Protein AF-A0A2E4QTJ8-F1 (afdb_monomer_lite)

pLDDT: mean 72.2, std 18.93, range [33.84, 96.81]

Sequence (179 aa):
MASKKKEKDFSGNKEQKNGSKFKLPDTLYGEYIRIGGNLTKNKRIDLLISEFEKLDDSEQMLVVAFAEALRNPELPEAAKIKYKDRVNKEQDPVSFTREHYGDFLGKGLTRAHIRKIDSSLYRGLVNWSQNHEFPSDFELPTLAERSDSRIRALADNSTNAEVALKRIRNLMTAALYRN

Radius of gyration: 24.98 Å; chains: 1; bounding box: 55×66×64 Å

Structure (mmCIF, N/CA/C/O backbone):
data_AF-A0A2E4QTJ8-F1
#
_entry.id   AF-A0A2E4QTJ8-F1
#
loop_
_atom_site.group_PDB
_atom_site.id
_atom_site.type_symbol
_atom_site.label_atom_id
_atom_site.label_alt_id
_atom_site.label_comp_id
_atom_site.label_asym_id
_atom_site.label_entity_id
_atom_site.label_seq_id
_atom_site.pdbx_PDB_ins_code
_atom_site.Cartn_x
_atom_site.Cartn_y
_atom_site.Cartn_z
_atom_site.occupancy
_atom_site.B_iso_or_equiv
_atom_site.auth_seq_id
_atom_site.auth_comp_id
_atom_site.auth_asym_id
_atom_site.auth_atom_id
_atom_site.pdbx_PDB_model_num
ATOM 1 N N . MET A 1 1 ? 33.017 46.359 31.223 1.00 45.41 1 MET A N 1
ATOM 2 C CA . MET A 1 1 ? 32.586 45.052 30.683 1.00 45.41 1 MET A CA 1
ATOM 3 C C . MET A 1 1 ? 31.729 45.308 29.452 1.00 45.41 1 MET A C 1
ATOM 5 O O . MET A 1 1 ? 30.582 45.696 29.599 1.00 45.41 1 MET A O 1
ATOM 9 N N . ALA A 1 2 ? 32.301 45.198 28.252 1.00 41.22 2 ALA A N 1
ATOM 10 C CA . ALA A 1 2 ? 31.586 45.392 26.991 1.00 41.22 2 ALA A CA 1
ATOM 11 C C . ALA A 1 2 ? 31.937 44.223 26.059 1.00 41.22 2 ALA A C 1
ATOM 13 O O . ALA A 1 2 ? 33.086 44.078 25.638 1.00 41.22 2 ALA A O 1
ATOM 14 N N . SER A 1 3 ? 30.961 43.348 25.819 1.00 49.22 3 SER A N 1
ATOM 15 C CA . SER A 1 3 ? 31.109 42.142 25.003 1.00 49.22 3 SER A CA 1
ATOM 16 C C . SER A 1 3 ? 31.160 42.490 23.518 1.00 49.22 3 SER A C 1
ATOM 18 O O . SER A 1 3 ? 30.189 42.983 22.948 1.00 49.22 3 SER A O 1
ATOM 20 N N . LYS A 1 4 ? 32.296 42.189 22.881 1.00 47.53 4 LYS A N 1
ATOM 21 C CA . LYS A 1 4 ? 32.471 42.211 21.425 1.00 47.53 4 LYS A CA 1
ATOM 22 C C . LYS A 1 4 ? 31.648 41.079 20.791 1.00 47.53 4 LYS A C 1
ATOM 24 O O . LYS A 1 4 ? 31.931 39.906 21.031 1.00 47.53 4 LYS A O 1
ATOM 29 N N . LYS A 1 5 ? 30.653 41.425 19.966 1.00 47.53 5 LYS A N 1
ATOM 30 C CA . LYS A 1 5 ? 30.006 40.497 19.023 1.00 47.53 5 LYS A CA 1
ATOM 31 C C . LYS A 1 5 ? 31.013 40.137 17.925 1.00 47.53 5 LYS A C 1
ATOM 33 O O . LYS A 1 5 ? 31.548 41.030 17.279 1.00 47.53 5 LYS A O 1
ATOM 38 N N . LYS A 1 6 ? 31.273 38.842 17.733 1.00 48.00 6 LYS A N 1
ATOM 39 C CA . LYS A 1 6 ? 31.966 38.308 16.553 1.00 48.00 6 LYS A CA 1
ATOM 40 C C . LYS A 1 6 ? 30.933 38.083 15.449 1.00 48.00 6 LYS A C 1
ATOM 42 O O . LYS A 1 6 ? 30.013 37.290 15.644 1.00 48.00 6 LYS A O 1
ATOM 47 N N . GLU A 1 7 ? 31.099 38.767 14.323 1.00 42.88 7 GLU A N 1
ATOM 48 C CA . GLU A 1 7 ? 30.523 38.370 13.037 1.00 42.88 7 GLU A CA 1
ATOM 49 C C . GLU A 1 7 ? 31.111 37.013 12.629 1.00 42.88 7 GLU A C 1
ATOM 51 O O . GLU A 1 7 ? 32.315 36.779 12.748 1.00 42.88 7 GLU A O 1
ATOM 56 N N . LYS A 1 8 ? 30.244 36.092 12.206 1.00 47.62 8 LYS A N 1
ATOM 57 C CA . LYS A 1 8 ? 30.630 34.876 11.492 1.00 47.62 8 LYS A CA 1
ATOM 58 C C . LYS A 1 8 ? 30.072 34.994 10.084 1.00 47.62 8 LYS A C 1
ATOM 60 O O . LYS A 1 8 ? 28.862 34.888 9.894 1.00 47.62 8 LYS A O 1
ATOM 65 N N . ASP A 1 9 ? 30.976 35.175 9.133 1.00 44.12 9 ASP A N 1
ATOM 66 C CA . ASP A 1 9 ? 30.718 35.048 7.708 1.00 44.12 9 ASP A CA 1
ATOM 67 C C . ASP A 1 9 ? 30.318 33.604 7.390 1.00 44.12 9 ASP A C 1
ATOM 69 O O . ASP A 1 9 ? 31.130 32.679 7.445 1.00 44.12 9 ASP A O 1
ATOM 73 N N . PHE A 1 10 ? 29.042 33.398 7.070 1.00 37.59 10 PHE A N 1
ATOM 74 C CA . PHE A 1 10 ? 28.561 32.162 6.461 1.00 37.59 10 PHE A CA 1
ATOM 75 C C . PHE A 1 10 ? 28.613 32.334 4.941 1.00 37.59 10 PHE A C 1
ATOM 77 O O . PHE A 1 10 ? 27.637 32.704 4.290 1.00 37.59 10 PHE A O 1
ATOM 84 N N . SER A 1 11 ? 29.796 32.090 4.378 1.00 42.56 11 SER A N 1
ATOM 85 C CA . SER A 1 11 ? 29.973 31.878 2.942 1.00 42.56 11 SER A CA 1
ATOM 86 C C . SER A 1 11 ? 29.225 30.603 2.545 1.00 42.56 11 SER A C 1
ATOM 88 O O . SER A 1 11 ? 29.602 29.492 2.924 1.00 42.56 11 SER A O 1
ATOM 90 N N . GLY A 1 12 ? 28.106 30.777 1.841 1.00 35.00 12 GLY A N 1
ATOM 91 C CA . GLY A 1 12 ? 27.285 29.694 1.317 1.00 35.00 12 GLY A CA 1
ATOM 92 C C . GLY A 1 12 ? 28.033 28.921 0.237 1.00 35.00 12 GLY A C 1
ATOM 93 O O . GLY A 1 12 ? 28.162 29.384 -0.896 1.00 35.00 12 GLY A O 1
ATOM 94 N N . ASN A 1 13 ? 28.487 27.721 0.588 1.00 36.75 13 ASN A N 1
ATOM 95 C CA . ASN A 1 13 ? 29.038 26.760 -0.353 1.00 36.75 13 ASN A CA 1
ATOM 96 C C . ASN A 1 13 ? 27.885 26.220 -1.220 1.00 36.75 13 ASN A C 1
ATOM 98 O O . ASN A 1 13 ? 27.065 25.421 -0.766 1.00 36.75 13 ASN A O 1
ATOM 102 N N . LYS A 1 14 ? 27.758 26.719 -2.455 1.00 40.31 14 LYS A N 1
ATOM 103 C CA . LYS A 1 14 ? 26.816 26.182 -3.444 1.00 40.31 14 LYS A CA 1
ATOM 104 C C . LYS A 1 14 ? 27.368 24.854 -3.951 1.00 40.31 14 LYS A C 1
ATOM 106 O O . LYS A 1 14 ? 28.113 24.826 -4.926 1.00 40.31 14 LYS A O 1
ATOM 111 N N . GLU A 1 15 ? 26.982 23.759 -3.303 1.00 39.09 15 GLU A N 1
ATOM 112 C CA . GLU A 1 15 ? 27.116 22.430 -3.892 1.00 39.09 15 GLU A CA 1
ATOM 113 C C . GLU A 1 15 ? 26.364 22.403 -5.226 1.00 39.09 15 GLU A C 1
ATOM 115 O O . GLU A 1 15 ? 25.139 22.554 -5.305 1.00 39.09 15 GLU A O 1
ATOM 120 N N . GLN A 1 16 ? 27.134 22.249 -6.300 1.00 41.84 16 GLN A N 1
ATOM 121 C CA . GLN A 1 16 ? 26.627 21.966 -7.628 1.00 41.84 16 GLN A CA 1
ATOM 122 C C . GLN A 1 16 ? 25.929 20.608 -7.584 1.00 41.84 16 GLN A C 1
ATOM 124 O O . GLN A 1 16 ? 26.560 19.553 -7.585 1.00 41.84 16 GLN A O 1
ATOM 129 N N . LYS A 1 17 ? 24.596 20.641 -7.552 1.00 39.56 17 LYS A N 1
ATOM 130 C CA . LYS A 1 17 ? 23.758 19.480 -7.834 1.00 39.56 17 LYS A CA 1
ATOM 131 C C . LYS A 1 17 ? 23.975 19.084 -9.294 1.00 39.56 17 LYS A C 1
ATOM 133 O O . LYS A 1 17 ? 23.239 19.531 -10.173 1.00 39.56 17 LYS A O 1
ATOM 138 N N . ASN A 1 18 ? 24.955 18.222 -9.545 1.00 41.03 18 ASN A N 1
ATOM 139 C CA . ASN A 1 18 ? 25.024 17.412 -10.758 1.00 41.03 18 ASN A CA 1
ATOM 140 C C . ASN A 1 18 ? 23.909 16.358 -10.701 1.00 41.03 18 ASN A C 1
ATOM 142 O O . ASN A 1 18 ? 24.142 15.162 -10.569 1.00 41.03 18 ASN A O 1
ATOM 146 N N . GLY A 1 19 ? 22.661 16.826 -10.761 1.00 33.84 19 GLY A N 1
ATOM 147 C CA . GLY A 1 19 ? 21.539 15.981 -11.117 1.00 33.84 19 GLY A CA 1
ATOM 148 C C . GLY A 1 19 ? 21.711 15.641 -12.585 1.00 33.84 19 GLY A C 1
ATOM 149 O O . GLY A 1 19 ? 21.508 16.507 -13.438 1.00 33.84 19 GLY A O 1
ATOM 150 N N . SER A 1 20 ? 22.116 14.403 -12.868 1.00 38.97 20 SER A N 1
ATOM 151 C CA . SER A 1 20 ? 21.946 13.810 -14.188 1.00 38.97 20 SER A CA 1
ATOM 152 C C . SER A 1 20 ? 20.484 14.018 -14.578 1.00 38.97 20 SER A C 1
ATOM 154 O O . SER A 1 20 ? 19.577 13.390 -14.029 1.00 38.97 20 SER A O 1
ATOM 156 N N . LYS A 1 21 ? 20.233 15.005 -15.443 1.00 38.53 21 LYS A N 1
ATOM 157 C CA . LYS A 1 21 ? 18.926 15.201 -16.054 1.00 38.53 21 LYS A CA 1
ATOM 158 C C . LYS A 1 21 ? 18.771 14.029 -16.999 1.00 38.53 21 LYS A C 1
ATOM 160 O O . LYS A 1 21 ? 19.231 14.107 -18.134 1.00 38.53 21 LYS A O 1
ATOM 165 N N . PHE A 1 22 ? 18.163 12.955 -16.513 1.00 37.50 22 PHE A N 1
ATOM 166 C CA . PHE A 1 22 ? 17.617 11.918 -17.366 1.00 37.50 22 PHE A CA 1
ATOM 167 C C . PHE A 1 22 ? 16.656 12.611 -18.338 1.00 37.50 22 PHE A C 1
ATOM 169 O O . PHE A 1 22 ? 15.533 12.975 -17.986 1.00 37.50 22 PHE A O 1
ATOM 176 N N . LYS A 1 23 ? 17.155 12.930 -19.533 1.00 40.47 23 LYS A N 1
ATOM 177 C CA . LYS A 1 23 ? 16.333 13.408 -20.632 1.00 40.47 23 LYS A CA 1
ATOM 178 C C . LYS A 1 23 ? 15.719 12.155 -21.223 1.00 40.47 23 LYS A C 1
ATOM 180 O O . LYS A 1 23 ? 16.427 11.360 -21.832 1.00 40.47 23 LYS A O 1
ATOM 185 N N . LEU A 1 24 ? 14.421 11.977 -20.999 1.00 41.34 24 LEU A N 1
ATOM 186 C CA . LEU A 1 24 ? 13.648 11.023 -21.782 1.00 41.34 24 LEU A CA 1
ATOM 187 C C . LEU A 1 24 ? 13.922 11.311 -23.269 1.00 41.34 24 LEU A C 1
ATOM 189 O O . LEU A 1 24 ? 13.933 12.489 -23.639 1.00 41.34 24 LEU A O 1
ATOM 193 N N . PRO A 1 25 ? 14.171 10.289 -24.103 1.00 47.44 25 PRO A N 1
ATOM 194 C CA . PRO A 1 25 ? 14.360 10.490 -25.531 1.00 47.44 25 PRO A CA 1
ATOM 195 C C . PRO A 1 25 ? 13.176 11.275 -26.105 1.00 47.44 25 PRO A C 1
ATOM 197 O O . PRO A 1 25 ? 12.019 10.897 -25.896 1.00 47.44 25 PRO A O 1
ATOM 200 N N . ASP A 1 26 ? 13.460 12.355 -26.841 1.00 48.78 26 ASP A N 1
ATOM 201 C CA . ASP A 1 26 ? 12.446 13.210 -27.485 1.00 48.78 26 ASP A CA 1
ATOM 202 C C . ASP A 1 26 ? 11.501 12.409 -28.409 1.00 48.78 26 ASP A C 1
ATOM 204 O O . ASP A 1 26 ? 10.405 12.861 -28.742 1.00 48.78 26 ASP A O 1
ATOM 208 N N . THR A 1 27 ? 11.895 11.193 -28.794 1.00 54.31 27 THR A N 1
ATOM 209 C CA . THR A 1 27 ? 11.162 10.292 -29.685 1.00 54.31 27 THR A CA 1
ATOM 210 C C . THR A 1 27 ? 9.888 9.724 -29.058 1.00 54.31 27 THR A C 1
ATOM 212 O O . THR A 1 27 ? 8.847 9.733 -29.709 1.00 54.31 27 THR A O 1
ATOM 215 N N . LEU A 1 28 ? 9.910 9.309 -27.786 1.00 46.72 28 LEU A N 1
ATOM 216 C CA . LEU A 1 28 ? 8.762 8.647 -27.144 1.00 46.72 28 LEU A CA 1
ATOM 217 C C . LEU A 1 28 ? 7.635 9.625 -26.804 1.00 46.72 28 LEU A C 1
ATOM 219 O O . LEU A 1 28 ? 6.464 9.353 -27.064 1.00 46.72 28 LEU A O 1
ATOM 223 N N . TYR A 1 29 ? 7.981 10.786 -26.246 1.00 51.44 29 TYR A N 1
ATOM 224 C CA . TYR A 1 29 ? 6.992 11.819 -25.929 1.00 51.44 29 TYR A CA 1
ATOM 225 C C . TYR A 1 29 ? 6.544 12.561 -27.198 1.00 51.44 29 TYR A C 1
ATOM 227 O O . TYR A 1 29 ? 5.365 12.885 -27.344 1.00 51.44 29 TYR A O 1
ATOM 235 N N . GLY A 1 30 ? 7.468 12.770 -28.142 1.00 53.09 30 GLY A N 1
ATOM 236 C CA . GLY A 1 30 ? 7.213 13.421 -29.422 1.00 53.09 30 GLY A CA 1
ATOM 237 C C . GLY A 1 30 ? 6.281 12.620 -30.326 1.00 53.09 30 GLY A C 1
ATOM 238 O O . GLY A 1 30 ? 5.312 13.189 -30.823 1.00 53.09 30 GLY A O 1
ATOM 239 N N . GLU A 1 31 ? 6.497 11.311 -30.504 1.00 51.31 31 GLU A N 1
ATOM 240 C CA . GLU A 1 31 ? 5.565 10.478 -31.274 1.00 51.31 31 GLU A CA 1
ATOM 241 C C . GLU A 1 31 ? 4.219 10.346 -30.566 1.00 51.31 31 GLU A C 1
ATOM 243 O O . GLU A 1 31 ? 3.200 10.617 -31.192 1.00 51.31 31 GLU A O 1
ATOM 248 N N . TYR A 1 32 ? 4.181 10.041 -29.265 1.00 51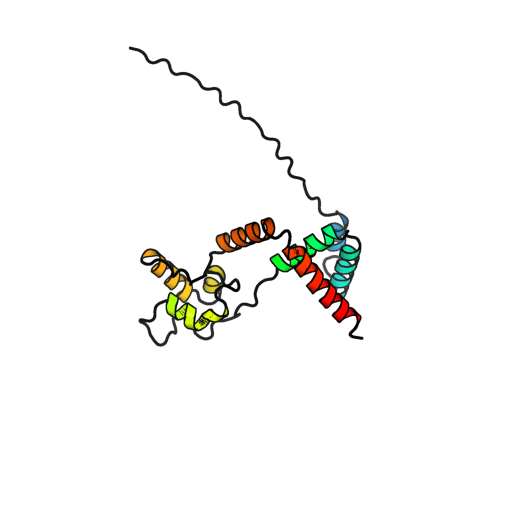.69 32 TYR A N 1
ATOM 249 C CA . TYR A 1 32 ? 2.920 9.852 -28.534 1.00 51.69 32 TYR A CA 1
ATOM 250 C C . TYR A 1 32 ? 2.002 11.090 -28.577 1.00 51.69 32 TYR A C 1
ATOM 252 O O . TYR A 1 32 ? 0.782 10.958 -28.715 1.00 51.69 32 TYR A O 1
ATOM 260 N N . ILE A 1 33 ? 2.580 12.297 -28.526 1.00 52.47 33 ILE A N 1
ATOM 261 C CA . ILE A 1 33 ? 1.851 13.564 -28.703 1.00 52.47 33 ILE A CA 1
ATOM 262 C C . ILE A 1 33 ? 1.453 13.778 -30.174 1.00 52.47 33 ILE A C 1
ATOM 264 O O . ILE A 1 33 ? 0.339 14.223 -30.452 1.00 52.47 33 ILE A O 1
ATOM 268 N N . ARG A 1 34 ? 2.322 13.429 -31.129 1.00 52.44 34 ARG A N 1
ATOM 269 C CA . ARG A 1 34 ? 2.126 13.675 -32.568 1.00 52.44 34 ARG A CA 1
ATOM 270 C C . ARG A 1 34 ? 1.043 12.796 -33.212 1.00 52.44 34 ARG A C 1
ATOM 272 O O . ARG A 1 34 ? 0.426 13.242 -34.174 1.00 52.44 34 ARG A O 1
ATOM 279 N N . ILE A 1 35 ? 0.753 11.605 -32.675 1.00 52.81 35 ILE A N 1
ATOM 280 C CA . ILE A 1 35 ? -0.353 10.725 -33.137 1.00 52.81 35 ILE A CA 1
ATOM 281 C C . ILE A 1 35 ? -1.690 10.980 -32.414 1.00 52.81 35 ILE A C 1
ATOM 283 O O . ILE A 1 35 ? -2.638 10.205 -32.561 1.00 52.81 35 ILE A O 1
ATOM 287 N N . GLY A 1 36 ? -1.798 12.052 -31.621 1.00 46.38 36 GLY A N 1
ATOM 288 C CA . GLY A 1 36 ? -3.066 12.463 -31.007 1.00 46.38 36 GLY A CA 1
ATOM 289 C C . GLY A 1 36 ? -3.662 11.435 -30.036 1.00 46.38 36 GLY A C 1
ATOM 290 O O . GLY A 1 36 ? -4.880 11.335 -29.915 1.00 46.38 36 GLY A O 1
ATOM 291 N N . GLY A 1 37 ? -2.828 10.625 -29.372 1.00 54.44 37 GLY A N 1
ATOM 292 C CA . GLY A 1 37 ? -3.263 9.694 -28.323 1.00 54.44 37 GLY A CA 1
ATOM 293 C C . GLY A 1 37 ? -4.103 8.487 -28.774 1.00 54.44 37 GLY A C 1
ATOM 294 O O . GLY A 1 37 ? -4.489 7.680 -27.925 1.00 54.44 37 GLY A O 1
ATOM 295 N N . ASN A 1 38 ? -4.359 8.295 -30.073 1.00 59.09 38 ASN A N 1
ATOM 296 C CA . ASN A 1 38 ? -5.335 7.309 -30.563 1.00 59.09 38 ASN A CA 1
ATOM 297 C C . ASN A 1 38 ? -4.714 5.986 -31.059 1.00 59.09 38 ASN A C 1
ATOM 299 O O . ASN A 1 38 ? -5.156 5.383 -32.036 1.00 59.09 38 ASN A O 1
ATOM 303 N N . LEU A 1 39 ? -3.661 5.511 -30.388 1.00 68.31 39 LEU A N 1
ATOM 304 C CA . LEU A 1 39 ? -3.144 4.158 -30.608 1.00 68.31 39 LEU A CA 1
ATOM 305 C C . LEU A 1 39 ? -4.034 3.128 -29.905 1.00 68.31 39 LEU A C 1
ATOM 307 O O . LEU A 1 39 ? -4.263 3.224 -28.696 1.00 68.31 39 LEU A O 1
ATOM 311 N N . THR A 1 40 ? -4.457 2.100 -30.642 1.00 77.19 40 THR A N 1
ATOM 312 C CA . THR A 1 40 ? -5.072 0.890 -30.075 1.00 77.19 40 THR A CA 1
ATOM 313 C C . THR A 1 40 ? -4.134 0.239 -29.056 1.00 77.19 40 THR A C 1
ATOM 315 O O . THR A 1 40 ? -2.918 0.274 -29.250 1.00 77.19 40 THR A O 1
ATOM 318 N N . LYS A 1 41 ? -4.679 -0.422 -28.024 1.00 72.31 41 LYS A N 1
ATOM 319 C CA . LYS A 1 41 ? -3.901 -1.093 -26.964 1.00 72.31 41 LYS A CA 1
ATOM 320 C C .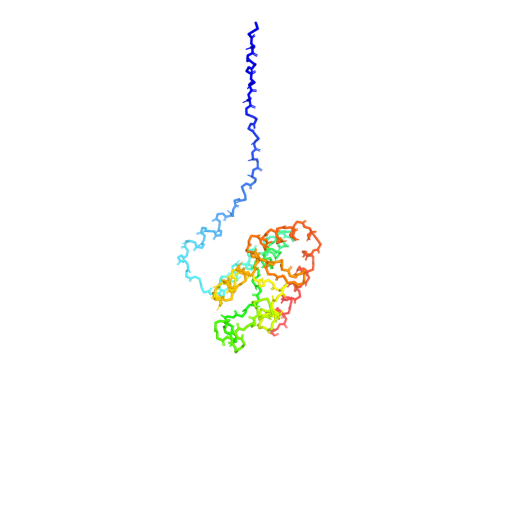 LYS A 1 41 ? -2.763 -1.972 -27.508 1.00 72.31 41 LYS A C 1
ATOM 322 O O . LYS A 1 41 ? -1.652 -1.863 -27.008 1.00 72.31 41 LYS A O 1
ATOM 327 N N . ASN A 1 42 ? -3.019 -2.762 -28.553 1.00 73.75 42 ASN A N 1
ATOM 328 C CA . ASN A 1 42 ? -2.024 -3.671 -29.136 1.00 73.75 42 ASN A CA 1
ATOM 329 C C . ASN A 1 42 ? -0.848 -2.906 -29.760 1.00 73.75 42 ASN A C 1
ATOM 331 O O . ASN A 1 42 ? 0.282 -3.117 -29.355 1.00 73.75 42 ASN A O 1
ATOM 335 N N . LYS A 1 43 ? -1.116 -1.894 -30.597 1.00 74.50 43 LYS A N 1
ATOM 336 C CA . LYS A 1 43 ? -0.059 -1.036 -31.165 1.00 74.50 43 LYS A CA 1
ATOM 337 C C . LYS A 1 43 ? 0.797 -0.324 -30.109 1.00 74.50 43 LYS A C 1
ATOM 339 O O . LYS A 1 43 ? 1.971 -0.075 -30.349 1.00 74.50 43 LYS A O 1
ATOM 344 N N . ARG A 1 44 ? 0.226 0.025 -28.945 1.00 70.69 44 ARG A N 1
ATOM 345 C CA . ARG A 1 44 ? 1.007 0.590 -27.825 1.00 70.69 44 ARG A CA 1
ATOM 346 C C . ARG A 1 44 ? 1.955 -0.446 -27.227 1.00 70.69 44 ARG A C 1
ATOM 348 O O . ARG A 1 44 ? 3.075 -0.098 -26.880 1.00 70.69 44 ARG A O 1
ATOM 355 N N . ILE A 1 45 ? 1.492 -1.688 -27.091 1.00 72.00 45 ILE A N 1
ATOM 356 C CA . ILE A 1 45 ? 2.302 -2.803 -26.594 1.00 72.00 45 ILE A CA 1
ATOM 357 C C . ILE A 1 45 ? 3.433 -3.100 -27.581 1.00 72.00 45 ILE A C 1
ATOM 359 O O . ILE A 1 45 ? 4.578 -3.156 -27.156 1.00 72.00 45 ILE A O 1
ATOM 363 N N . ASP A 1 46 ? 3.135 -3.190 -28.877 1.00 77.06 46 ASP A N 1
ATOM 364 C CA . ASP A 1 46 ? 4.137 -3.464 -29.914 1.00 77.06 46 ASP A CA 1
ATOM 365 C C . ASP A 1 46 ? 5.238 -2.390 -29.935 1.00 77.06 46 ASP A C 1
ATOM 367 O O . ASP A 1 46 ? 6.423 -2.712 -29.984 1.00 77.06 46 ASP A O 1
ATOM 371 N N . LEU A 1 47 ? 4.858 -1.111 -29.811 1.00 77.50 47 LEU A N 1
ATOM 372 C CA . LEU A 1 47 ? 5.815 -0.006 -29.718 1.00 77.50 47 LEU A CA 1
ATOM 373 C C . LEU A 1 47 ? 6.699 -0.132 -28.469 1.00 77.50 47 LEU A C 1
ATOM 375 O O . LEU A 1 47 ? 7.919 -0.030 -28.571 1.00 77.50 47 LEU A O 1
ATOM 379 N N . LEU A 1 48 ? 6.100 -0.396 -27.304 1.00 77.50 48 LEU A N 1
ATOM 380 C CA . LEU A 1 48 ? 6.844 -0.586 -26.056 1.00 77.50 48 LEU A CA 1
ATOM 381 C C . LEU A 1 48 ? 7.812 -1.772 -26.132 1.00 77.50 48 LEU A C 1
ATOM 383 O O . LEU A 1 48 ? 8.928 -1.650 -25.640 1.00 77.50 48 LEU A O 1
ATOM 387 N N . ILE A 1 49 ? 7.410 -2.883 -26.758 1.00 79.38 49 ILE A N 1
ATOM 388 C CA . ILE A 1 49 ? 8.280 -4.047 -26.979 1.00 79.38 49 ILE A CA 1
ATOM 389 C C . ILE A 1 49 ? 9.460 -3.648 -27.866 1.00 79.38 49 ILE A C 1
ATOM 391 O O . ILE A 1 49 ? 10.603 -3.866 -27.481 1.00 79.38 49 ILE A O 1
ATOM 395 N N . SER A 1 50 ? 9.199 -2.985 -28.996 1.00 77.62 50 SER A N 1
ATOM 396 C CA . SER A 1 50 ? 10.261 -2.582 -29.925 1.00 77.62 50 SER A CA 1
ATOM 397 C C . SER A 1 50 ? 11.264 -1.598 -29.315 1.00 77.62 50 SER A C 1
ATOM 399 O O . SER A 1 50 ? 12.435 -1.619 -29.675 1.00 77.62 50 SER A O 1
ATOM 401 N N . GLU A 1 51 ? 10.831 -0.735 -28.391 1.00 81.31 51 GLU A N 1
ATOM 402 C CA . GLU A 1 51 ? 11.733 0.161 -27.660 1.00 81.31 51 GLU A CA 1
ATOM 403 C C . GLU A 1 51 ? 12.498 -0.581 -26.566 1.00 81.31 51 GLU A C 1
ATOM 405 O O . GLU A 1 51 ? 13.692 -0.356 -26.397 1.00 81.31 51 GLU A O 1
ATOM 410 N N . PHE A 1 52 ? 11.841 -1.496 -25.852 1.00 80.88 52 PHE A N 1
ATOM 411 C CA . PHE A 1 52 ? 12.485 -2.317 -24.832 1.00 80.88 52 PHE A CA 1
ATOM 412 C C . PHE A 1 52 ? 13.598 -3.196 -25.422 1.00 80.88 52 PHE A C 1
ATOM 414 O O . PHE A 1 52 ? 14.660 -3.305 -24.823 1.00 80.88 52 PHE A O 1
ATOM 421 N N . GLU A 1 53 ? 13.402 -3.751 -26.620 1.00 83.75 53 GLU A N 1
ATOM 422 C CA . GLU A 1 53 ? 14.407 -4.557 -27.334 1.00 83.75 53 GLU A CA 1
ATOM 423 C C . GLU A 1 53 ? 15.639 -3.759 -27.792 1.00 83.75 53 GLU A C 1
ATOM 425 O O . GLU A 1 53 ? 16.682 -4.351 -28.065 1.00 83.75 53 GLU A O 1
ATOM 430 N N . LYS A 1 54 ? 15.544 -2.424 -27.880 1.00 84.06 54 LYS A N 1
ATOM 431 C CA . LYS A 1 54 ? 16.683 -1.550 -28.218 1.00 84.06 54 LYS A CA 1
ATOM 432 C C . LYS A 1 54 ? 17.576 -1.243 -27.018 1.00 84.06 54 LYS A C 1
ATOM 434 O O . LYS A 1 54 ? 18.691 -0.767 -27.219 1.00 84.06 54 LYS A O 1
ATOM 439 N N . LEU A 1 55 ? 17.073 -1.452 -25.803 1.00 83.62 55 LEU A N 1
ATOM 440 C CA . LEU A 1 55 ? 17.813 -1.226 -24.565 1.00 83.62 55 LEU A CA 1
ATOM 441 C C . LEU A 1 55 ? 18.831 -2.346 -24.347 1.00 83.62 55 LEU A C 1
ATOM 443 O O . LEU A 1 55 ? 18.583 -3.494 -24.724 1.00 83.62 55 LEU A O 1
ATOM 447 N N . ASP A 1 56 ? 19.948 -2.034 -23.695 1.00 87.38 56 ASP A N 1
ATOM 448 C CA . ASP A 1 56 ? 20.879 -3.075 -23.257 1.00 87.38 56 ASP A CA 1
ATOM 449 C C . ASP A 1 56 ? 20.320 -3.894 -22.074 1.00 87.38 56 ASP A C 1
ATOM 451 O O . ASP A 1 56 ? 19.317 -3.533 -21.452 1.00 87.38 56 ASP A O 1
ATOM 455 N N . ASP A 1 57 ? 20.967 -5.018 -21.747 1.00 80.44 57 ASP A N 1
ATOM 456 C CA . ASP A 1 57 ? 20.509 -5.927 -20.686 1.00 80.44 57 ASP A CA 1
ATOM 457 C C . ASP A 1 57 ? 20.351 -5.226 -19.320 1.00 80.44 57 ASP A C 1
ATOM 459 O O . ASP A 1 57 ? 19.439 -5.550 -18.554 1.00 80.44 57 ASP A O 1
ATOM 463 N N . SER A 1 58 ? 21.210 -4.249 -19.010 1.00 69.50 58 SER A N 1
ATOM 464 C CA . SER A 1 58 ? 21.175 -3.502 -17.747 1.00 69.50 58 SER A CA 1
ATOM 465 C C . SER A 1 58 ? 20.012 -2.505 -17.719 1.00 69.50 58 SER A C 1
ATOM 467 O O . SER A 1 58 ? 19.325 -2.351 -16.706 1.00 69.50 58 SER A O 1
ATOM 469 N N . GLU A 1 59 ? 19.751 -1.829 -18.829 1.00 76.38 59 GLU A N 1
ATOM 470 C CA . GLU A 1 59 ? 18.628 -0.907 -18.980 1.00 76.38 59 GLU A CA 1
ATOM 471 C C . GLU A 1 59 ? 17.281 -1.646 -18.984 1.00 76.38 59 GLU A C 1
ATOM 473 O O . GLU A 1 59 ? 16.342 -1.233 -18.294 1.00 76.38 59 GLU A O 1
ATOM 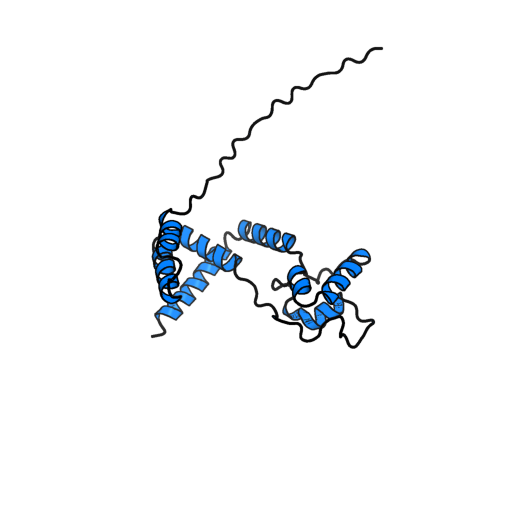478 N N . GLN A 1 60 ? 17.194 -2.787 -19.675 1.00 79.25 60 GLN A N 1
ATOM 479 C CA . GLN A 1 60 ? 16.026 -3.672 -19.641 1.00 79.25 60 GLN A CA 1
ATOM 480 C C . GLN A 1 60 ? 15.721 -4.133 -18.210 1.00 79.25 60 GLN A C 1
ATOM 482 O O . GLN A 1 60 ? 14.572 -4.084 -17.758 1.00 79.25 60 GLN A O 1
ATOM 487 N N . MET A 1 61 ? 16.756 -4.521 -17.463 1.00 71.12 61 MET A N 1
ATOM 488 C CA . MET A 1 61 ? 16.665 -4.916 -16.056 1.00 71.12 61 MET A CA 1
ATOM 489 C C . MET A 1 61 ? 16.110 -3.797 -15.173 1.00 71.12 61 MET A C 1
ATOM 491 O O . MET A 1 61 ? 15.257 -4.053 -14.318 1.00 71.12 61 MET A O 1
ATOM 495 N N . LEU A 1 62 ? 16.531 -2.553 -15.408 1.00 71.06 62 LEU A N 1
ATOM 496 C CA . LEU A 1 62 ? 16.024 -1.392 -14.682 1.00 71.06 62 LEU A CA 1
ATOM 497 C C . LEU A 1 62 ? 14.536 -1.150 -14.973 1.00 71.06 62 LEU A C 1
ATOM 499 O O . LEU A 1 62 ? 13.757 -0.949 -14.041 1.00 71.06 62 LEU A O 1
ATOM 503 N N . VAL A 1 63 ? 14.123 -1.211 -16.243 1.00 74.81 63 VAL A N 1
ATOM 504 C CA . VAL A 1 63 ? 12.715 -1.041 -16.646 1.00 74.81 63 VAL A CA 1
ATOM 505 C C . VAL A 1 63 ? 11.833 -2.121 -16.020 1.00 74.81 63 VAL A C 1
ATOM 507 O O . VAL A 1 63 ? 10.757 -1.820 -15.503 1.00 74.81 63 VAL A O 1
ATOM 510 N N . VAL A 1 64 ? 12.309 -3.364 -15.998 1.00 74.19 64 VAL A N 1
ATOM 511 C CA . VAL A 1 64 ? 11.639 -4.500 -15.354 1.00 74.19 64 VAL A CA 1
ATOM 512 C C . VAL A 1 64 ? 11.499 -4.296 -13.848 1.00 74.19 64 VAL A C 1
ATOM 514 O O . VAL A 1 64 ? 10.397 -4.416 -13.310 1.00 74.19 64 VAL A O 1
ATOM 517 N N . ALA A 1 65 ? 12.596 -3.965 -13.165 1.00 65.62 65 ALA A N 1
ATOM 518 C CA . ALA A 1 65 ? 12.584 -3.722 -11.727 1.00 65.62 65 ALA A CA 1
ATOM 519 C C . ALA A 1 65 ? 11.636 -2.568 -11.378 1.00 65.62 65 ALA A C 1
ATOM 521 O O . ALA A 1 65 ? 10.888 -2.643 -10.402 1.00 65.62 65 ALA A O 1
ATOM 522 N N . PHE A 1 66 ? 11.607 -1.531 -12.216 1.00 69.50 66 PHE A N 1
ATOM 523 C CA . PHE A 1 66 ? 10.697 -0.407 -12.068 1.00 69.50 66 PHE A CA 1
ATOM 524 C C . PHE A 1 66 ? 9.236 -0.812 -12.297 1.00 69.50 66 PHE A C 1
ATOM 526 O O . PHE A 1 66 ? 8.375 -0.457 -11.494 1.00 69.50 66 PHE A O 1
ATOM 533 N N . ALA A 1 67 ? 8.940 -1.601 -13.332 1.00 76.06 67 ALA A N 1
ATOM 534 C CA . ALA A 1 67 ? 7.593 -2.103 -13.604 1.00 76.06 67 ALA A CA 1
ATOM 535 C C . ALA A 1 67 ? 7.064 -2.984 -12.459 1.00 76.06 67 ALA A C 1
ATOM 537 O O . ALA A 1 67 ? 5.927 -2.805 -12.020 1.00 76.06 67 ALA A O 1
ATOM 538 N N . GLU A 1 68 ? 7.896 -3.878 -11.920 1.00 68.69 68 GLU A N 1
ATOM 539 C CA . GLU A 1 68 ? 7.559 -4.691 -10.745 1.00 68.69 68 GLU A CA 1
ATOM 540 C C . GLU A 1 68 ? 7.379 -3.828 -9.487 1.00 68.69 68 GLU A C 1
ATOM 542 O O . GLU A 1 68 ? 6.404 -3.991 -8.752 1.00 68.69 68 GLU A O 1
ATOM 547 N N . ALA A 1 69 ? 8.242 -2.834 -9.262 1.00 63.38 69 ALA A N 1
ATOM 548 C CA . ALA A 1 69 ? 8.097 -1.902 -8.143 1.00 63.38 69 ALA A CA 1
ATOM 549 C C . ALA A 1 69 ? 6.813 -1.058 -8.238 1.00 63.38 69 ALA A C 1
ATOM 551 O O . ALA A 1 69 ? 6.184 -0.742 -7.218 1.00 63.38 69 ALA A O 1
ATOM 552 N N . LEU A 1 70 ? 6.403 -0.709 -9.459 1.00 68.25 70 LEU A N 1
ATOM 553 C CA . LEU A 1 70 ? 5.167 0.014 -9.744 1.00 68.25 70 LEU A CA 1
ATOM 554 C C . LEU A 1 70 ? 3.923 -0.869 -9.697 1.00 68.25 70 LEU A C 1
ATOM 556 O O . LEU A 1 70 ? 2.820 -0.333 -9.552 1.00 68.25 70 LEU A O 1
ATOM 560 N N . ARG A 1 71 ? 4.068 -2.196 -9.776 1.00 72.12 71 ARG A N 1
ATOM 561 C CA . ARG A 1 71 ? 2.934 -3.110 -9.699 1.00 72.12 71 ARG A CA 1
ATOM 562 C C . ARG A 1 71 ? 2.190 -2.867 -8.387 1.00 72.12 71 ARG A C 1
ATOM 564 O O . ARG A 1 71 ? 2.753 -2.864 -7.284 1.00 72.12 71 ARG A O 1
ATOM 571 N N . ASN A 1 72 ? 0.902 -2.569 -8.516 1.00 67.56 72 ASN A N 1
ATOM 572 C CA . ASN A 1 72 ? 0.036 -2.438 -7.360 1.00 67.56 72 ASN A CA 1
ATOM 573 C C . ASN A 1 72 ? -0.366 -3.844 -6.904 1.00 67.56 72 ASN A C 1
ATOM 575 O O . ASN A 1 72 ? -0.686 -4.676 -7.754 1.00 67.56 72 ASN A O 1
ATOM 579 N N . PRO A 1 73 ? -0.331 -4.129 -5.594 1.00 70.62 73 PRO A N 1
ATOM 580 C CA . PRO A 1 73 ? -0.855 -5.379 -5.075 1.00 70.62 73 PRO A CA 1
ATOM 581 C C . PRO A 1 73 ? -2.339 -5.490 -5.423 1.00 70.62 73 PRO A C 1
ATOM 583 O O . PRO A 1 73 ? -3.047 -4.479 -5.470 1.00 70.62 73 PRO A O 1
ATOM 586 N N . GLU A 1 74 ? -2.797 -6.714 -5.666 1.00 75.12 74 GLU A N 1
ATOM 587 C CA . GLU A 1 74 ? -4.222 -7.000 -5.788 1.00 75.12 74 GLU A CA 1
ATOM 588 C C . GLU A 1 74 ? -4.863 -6.770 -4.420 1.00 75.12 74 GLU A C 1
ATOM 590 O O . GLU A 1 74 ? -4.615 -7.489 -3.452 1.00 75.12 74 GLU A O 1
ATOM 595 N N . LEU A 1 75 ? -5.617 -5.681 -4.324 1.00 79.50 75 LEU A N 1
ATOM 596 C CA . LEU A 1 75 ? -6.274 -5.233 -3.106 1.00 79.50 75 LEU A CA 1
ATOM 597 C C . LEU A 1 75 ? -7.783 -5.349 -3.281 1.00 79.50 75 LEU A C 1
ATOM 599 O O . LEU A 1 75 ? -8.272 -5.248 -4.408 1.00 79.50 75 LEU A O 1
ATOM 603 N N . PRO A 1 76 ? -8.537 -5.526 -2.185 1.00 79.56 76 PRO A N 1
ATOM 604 C CA . PRO A 1 76 ? -9.977 -5.653 -2.282 1.00 79.56 76 PRO A CA 1
ATOM 605 C C . PRO A 1 76 ? -10.574 -4.345 -2.811 1.00 79.56 76 PRO A C 1
ATOM 607 O O . PRO A 1 76 ? -10.313 -3.270 -2.267 1.00 79.56 76 PRO A O 1
ATOM 610 N N . GLU A 1 77 ? -11.398 -4.438 -3.856 1.00 78.81 77 GLU A N 1
ATOM 611 C CA . GLU A 1 77 ? -12.141 -3.286 -4.385 1.00 78.81 77 GLU A CA 1
ATOM 612 C C . GLU A 1 77 ? -13.157 -2.757 -3.360 1.00 78.81 77 GLU A C 1
ATOM 614 O O . GLU A 1 77 ? -13.417 -1.554 -3.289 1.00 78.81 77 GLU A O 1
ATOM 619 N N . ALA A 1 78 ? -13.694 -3.651 -2.525 1.00 75.00 78 ALA A N 1
ATOM 620 C CA . ALA A 1 78 ? -14.633 -3.333 -1.460 1.00 75.00 78 ALA A CA 1
ATOM 621 C C . ALA A 1 78 ? -14.454 -4.256 -0.246 1.00 75.00 78 ALA A C 1
ATOM 623 O O . ALA A 1 78 ? -14.039 -5.409 -0.363 1.00 75.00 78 ALA A O 1
ATOM 624 N N . ALA A 1 79 ? -14.804 -3.744 0.935 1.00 75.94 79 ALA A N 1
ATOM 625 C CA . ALA A 1 79 ? -14.889 -4.545 2.149 1.00 75.94 79 ALA A CA 1
ATOM 626 C C . ALA A 1 79 ? -16.081 -5.507 2.063 1.00 75.94 79 ALA A C 1
ATOM 628 O O . ALA A 1 79 ? -17.167 -5.082 1.667 1.00 75.94 79 ALA A O 1
ATOM 629 N N . LYS A 1 80 ? -15.915 -6.758 2.513 1.00 82.62 80 LYS A N 1
ATOM 630 C CA . LYS A 1 80 ? -17.050 -7.683 2.701 1.00 82.62 80 LYS A CA 1
ATOM 631 C C . LYS A 1 80 ? -18.068 -7.108 3.693 1.00 82.62 80 LYS A C 1
ATOM 633 O O . LYS A 1 80 ? -19.269 -7.202 3.475 1.00 82.62 80 LYS A O 1
ATOM 638 N N . ILE A 1 81 ? -17.569 -6.494 4.766 1.00 90.81 81 ILE A N 1
ATOM 639 C CA . ILE A 1 81 ? -18.339 -5.816 5.812 1.00 90.81 81 ILE A CA 1
ATOM 640 C C . ILE A 1 81 ? -17.598 -4.521 6.149 1.00 90.81 81 ILE A C 1
ATOM 642 O O . ILE A 1 81 ? -16.375 -4.531 6.279 1.00 90.81 81 ILE A O 1
ATOM 646 N N . LYS A 1 82 ? -18.321 -3.403 6.279 1.00 93.50 82 LYS A N 1
ATOM 647 C CA . LYS A 1 82 ? -17.735 -2.132 6.730 1.00 93.50 82 LYS A CA 1
ATOM 648 C C . LYS A 1 82 ? -17.739 -2.051 8.252 1.00 93.50 82 LYS A C 1
ATOM 650 O O . LYS A 1 82 ? -18.681 -2.488 8.903 1.00 93.50 82 LYS A O 1
ATOM 655 N N . TYR A 1 83 ? -16.750 -1.382 8.822 1.00 95.81 83 TYR A N 1
ATOM 656 C CA . TYR A 1 83 ? -16.557 -1.229 10.259 1.00 95.81 83 TYR A CA 1
ATOM 657 C C . TYR A 1 83 ? -17.730 -0.551 10.956 1.00 95.81 83 TYR A C 1
ATOM 659 O O . TYR A 1 83 ? -18.069 -0.901 12.083 1.00 95.81 83 TYR A O 1
ATOM 667 N N . LYS A 1 84 ? -18.402 0.400 10.299 1.00 95.44 84 LYS A N 1
ATOM 668 C CA . LYS A 1 84 ? -19.636 0.996 10.840 1.00 95.44 84 LYS A CA 1
ATOM 669 C C . LYS A 1 84 ? -20.770 -0.033 10.999 1.00 95.44 84 LYS A C 1
ATOM 671 O O . LYS A 1 84 ? -21.556 0.053 11.945 1.00 95.44 84 LYS A O 1
ATOM 676 N N . ASP A 1 85 ? -20.789 -1.034 10.125 1.00 95.06 85 ASP A N 1
ATOM 677 C CA . ASP A 1 85 ? -21.821 -2.062 10.011 1.00 95.06 85 ASP A CA 1
ATOM 678 C C . ASP A 1 85 ? -21.425 -3.347 10.763 1.00 95.06 85 ASP A C 1
ATOM 680 O O . ASP A 1 85 ? -22.126 -4.351 10.681 1.00 95.06 85 ASP A O 1
ATOM 684 N N . ARG A 1 86 ? -20.330 -3.313 11.540 1.00 94.94 86 ARG A N 1
ATOM 685 C CA . ARG A 1 86 ? -19.893 -4.438 12.375 1.00 94.94 86 ARG A CA 1
ATOM 686 C C . ARG A 1 86 ? -21.002 -4.890 13.324 1.00 94.94 86 ARG A C 1
ATOM 688 O O . ARG A 1 86 ? -21.705 -4.050 13.904 1.00 94.94 86 ARG A O 1
ATOM 695 N N . VAL A 1 87 ? -21.116 -6.208 13.481 1.00 93.06 87 VAL A N 1
ATOM 696 C CA . VAL A 1 87 ? -22.105 -6.851 14.356 1.00 93.06 87 VAL A CA 1
ATOM 697 C C . VAL A 1 87 ? -21.782 -6.538 15.815 1.00 93.06 87 VAL A C 1
ATOM 699 O O . VAL A 1 87 ? -22.630 -6.026 16.540 1.00 93.06 87 VAL A O 1
ATOM 702 N N . ASN A 1 88 ? -20.529 -6.756 16.223 1.00 94.25 88 ASN A N 1
ATOM 703 C CA . ASN A 1 88 ? -20.065 -6.417 17.562 1.00 94.25 88 ASN A CA 1
ATOM 704 C C . ASN A 1 88 ? -19.584 -4.957 17.619 1.00 94.25 88 ASN A C 1
ATOM 706 O O . ASN A 1 88 ? -18.536 -4.615 17.071 1.00 94.25 88 ASN A O 1
ATOM 710 N N . LYS A 1 89 ? -20.328 -4.079 18.304 1.00 93.06 89 LYS A N 1
ATOM 711 C CA . LYS A 1 89 ? -19.973 -2.653 18.420 1.00 93.06 89 LYS A CA 1
ATOM 712 C C . LYS A 1 89 ? -18.761 -2.384 19.312 1.00 93.06 89 LYS A C 1
ATOM 714 O O . LYS A 1 89 ? -18.112 -1.358 19.101 1.00 93.06 89 LYS A O 1
ATOM 719 N N . GLU A 1 90 ? -18.435 -3.299 20.217 1.00 94.44 90 GLU A N 1
ATOM 720 C CA . GLU A 1 90 ? -17.256 -3.232 21.087 1.00 94.44 90 GLU A CA 1
ATOM 721 C C . GLU A 1 90 ? -15.993 -3.760 20.403 1.00 94.44 90 GLU A C 1
ATOM 723 O O . GLU A 1 90 ? -14.892 -3.526 20.894 1.00 94.44 90 GLU A O 1
ATOM 728 N N . GLN A 1 91 ? -16.135 -4.435 19.255 1.00 95.56 91 GLN A N 1
ATOM 729 C CA . GLN A 1 91 ? -14.988 -4.906 18.491 1.00 95.56 91 GLN A CA 1
ATOM 730 C C . GLN A 1 91 ? -14.101 -3.732 18.094 1.00 95.56 91 GLN A C 1
ATOM 732 O O . GLN A 1 91 ? -14.561 -2.729 17.533 1.00 95.56 91 GLN A O 1
ATOM 737 N N . ASP A 1 92 ? -12.817 -3.903 18.363 1.00 95.50 92 ASP A N 1
ATOM 738 C CA . ASP A 1 92 ? -11.817 -2.901 18.104 1.00 95.50 92 ASP A CA 1
ATOM 739 C C . ASP A 1 92 ? -11.359 -2.859 16.637 1.00 95.50 92 ASP A C 1
ATOM 741 O O . ASP A 1 92 ? -11.467 -3.855 15.912 1.00 95.50 92 ASP A O 1
ATOM 745 N N . PRO A 1 93 ? -10.824 -1.718 16.162 1.00 95.94 93 PRO A N 1
ATOM 746 C CA . PRO A 1 93 ? -10.449 -1.569 14.767 1.00 95.94 93 PRO A CA 1
ATOM 747 C C . PRO A 1 93 ? -9.257 -2.444 14.362 1.00 95.94 93 PRO A C 1
ATOM 749 O O . PRO A 1 93 ? -9.165 -2.794 13.186 1.00 95.94 93 PRO A O 1
ATOM 752 N N . VAL A 1 94 ? -8.353 -2.817 15.276 1.00 95.06 94 VAL A N 1
ATOM 753 C CA . VAL A 1 94 ? -7.205 -3.680 14.946 1.00 95.06 94 VAL A CA 1
ATOM 754 C C . VAL A 1 94 ? -7.687 -5.111 14.715 1.00 95.06 94 VAL A C 1
ATOM 756 O O . VAL A 1 94 ? -7.411 -5.685 13.660 1.00 95.06 94 VAL A O 1
ATOM 759 N N . SER A 1 95 ? -8.475 -5.656 15.639 1.00 95.31 95 SER A N 1
ATOM 760 C CA . SER A 1 95 ? -9.086 -6.982 15.533 1.00 95.31 95 SER A CA 1
ATOM 761 C C . SER A 1 95 ? -10.024 -7.075 14.336 1.00 95.31 95 SER A C 1
ATOM 763 O O . SER A 1 95 ? -9.921 -8.025 13.564 1.00 95.31 95 SER A O 1
ATOM 765 N N . PHE A 1 96 ? -10.856 -6.054 14.097 1.00 95.94 96 PHE A N 1
ATOM 766 C CA . PHE A 1 96 ? -11.692 -5.993 12.893 1.00 95.94 96 PHE A CA 1
ATOM 767 C C . PHE A 1 96 ? -10.849 -5.998 11.611 1.00 95.94 96 PHE A C 1
ATOM 769 O O . PHE A 1 96 ? -11.183 -6.671 10.635 1.00 95.94 96 PHE A O 1
ATOM 776 N N . THR A 1 97 ? -9.732 -5.259 11.599 1.00 94.81 97 THR A N 1
ATOM 777 C CA . THR A 1 97 ? -8.832 -5.237 10.438 1.00 94.81 97 THR A CA 1
ATOM 778 C C . THR A 1 97 ? -8.213 -6.613 10.203 1.00 94.81 97 THR A C 1
ATOM 780 O O . THR A 1 97 ? -8.173 -7.060 9.062 1.00 94.81 97 THR A O 1
ATOM 783 N N . ARG A 1 98 ? -7.774 -7.317 11.252 1.00 93.62 98 ARG A N 1
ATOM 784 C CA . ARG A 1 98 ? -7.244 -8.683 11.119 1.00 93.62 98 ARG A CA 1
ATOM 785 C C . ARG A 1 98 ? -8.288 -9.649 10.562 1.00 93.62 98 ARG A C 1
ATOM 787 O O . ARG A 1 98 ? -7.976 -10.410 9.655 1.00 93.62 98 ARG A O 1
ATOM 794 N N . GLU A 1 99 ? -9.521 -9.579 11.050 1.00 92.94 99 GLU A N 1
ATOM 795 C CA . GLU A 1 99 ? -10.596 -10.482 10.630 1.00 92.94 99 GLU A CA 1
ATOM 796 C C . GLU A 1 99 ? -10.990 -10.287 9.158 1.00 92.94 99 GLU A C 1
ATOM 798 O O . GLU A 1 99 ? -11.143 -11.254 8.414 1.00 92.94 99 GLU A O 1
ATOM 803 N N . HIS A 1 100 ? -11.138 -9.038 8.711 1.00 92.31 100 HIS A N 1
ATOM 804 C CA . HIS A 1 100 ? -11.692 -8.750 7.383 1.00 92.31 100 HIS A CA 1
ATOM 805 C C . HIS A 1 100 ? -10.656 -8.374 6.322 1.00 92.31 100 HIS A C 1
ATOM 807 O O . HIS A 1 100 ? -10.956 -8.437 5.128 1.00 92.31 100 HIS A O 1
ATOM 813 N N . TYR A 1 101 ? -9.451 -7.988 6.738 1.00 91.75 101 TYR A N 1
ATOM 814 C CA . TYR A 1 101 ? -8.363 -7.568 5.855 1.00 91.75 101 TYR A CA 1
ATOM 815 C C . TYR A 1 101 ? -7.053 -8.324 6.104 1.00 91.75 101 TYR A C 1
ATOM 817 O O . TYR A 1 101 ? -6.054 -8.000 5.461 1.00 91.75 101 TYR A O 1
ATOM 825 N N . GLY A 1 102 ? -7.042 -9.326 6.992 1.00 90.31 102 GLY A N 1
ATOM 826 C CA . GLY A 1 102 ? -5.844 -10.088 7.358 1.00 90.31 102 GLY A CA 1
ATOM 827 C C . GLY A 1 102 ? -5.102 -10.666 6.158 1.00 90.31 102 GLY A C 1
ATOM 828 O O . GLY A 1 102 ? -3.883 -10.549 6.080 1.00 90.31 102 GLY A O 1
ATOM 829 N N . ASP A 1 103 ? -5.837 -11.153 5.156 1.00 89.06 103 ASP A N 1
ATOM 830 C CA . ASP A 1 103 ? -5.264 -11.695 3.918 1.00 89.06 103 ASP A CA 1
ATOM 831 C C . ASP A 1 103 ? -4.412 -10.690 3.131 1.00 89.06 103 ASP A C 1
ATOM 833 O O . ASP A 1 103 ? -3.597 -11.104 2.303 1.00 89.06 103 ASP A O 1
ATOM 837 N N . PHE A 1 104 ? -4.586 -9.388 3.375 1.00 90.12 104 PHE A N 1
ATOM 838 C CA . PHE A 1 104 ? -3.907 -8.297 2.677 1.00 90.12 104 PHE A CA 1
ATOM 839 C C . PHE A 1 104 ? -2.885 -7.553 3.551 1.00 90.12 104 PHE A C 1
ATOM 841 O O . PHE A 1 104 ? -2.115 -6.743 3.021 1.00 90.12 104 PHE A O 1
ATOM 848 N N . LEU A 1 105 ? -2.855 -7.806 4.865 1.00 89.38 105 LEU A N 1
ATOM 849 C CA . LEU A 1 105 ? -1.825 -7.261 5.756 1.00 89.38 105 LEU A CA 1
ATOM 850 C C . LEU A 1 105 ? -0.442 -7.776 5.324 1.00 89.38 105 LEU A C 1
ATOM 852 O O . LEU A 1 105 ? -0.304 -8.913 4.876 1.00 89.38 105 LEU A O 1
ATOM 856 N N . GLY A 1 106 ? 0.564 -6.897 5.334 1.00 84.62 106 GLY A N 1
ATOM 857 C CA . GLY A 1 106 ? 1.908 -7.181 4.800 1.00 84.62 106 GLY A CA 1
ATOM 858 C C . GLY A 1 106 ? 1.997 -7.320 3.268 1.00 84.62 106 GLY A C 1
ATOM 859 O O . GLY A 1 106 ? 3.077 -7.228 2.692 1.00 84.62 106 GLY A O 1
ATOM 860 N N . LYS A 1 107 ? 0.872 -7.443 2.548 1.00 84.88 107 LYS A N 1
ATOM 861 C CA . LYS A 1 107 ? 0.831 -7.570 1.073 1.00 84.88 107 LYS A CA 1
ATOM 862 C C . LYS A 1 107 ? 0.606 -6.233 0.363 1.00 84.88 107 LYS A C 1
ATOM 864 O O . LYS A 1 107 ? 0.080 -6.171 -0.743 1.00 84.88 107 LYS A O 1
ATOM 869 N N . GLY A 1 108 ? 0.999 -5.134 1.006 1.00 84.81 108 GLY A N 1
ATOM 870 C CA . GLY A 1 108 ? 0.906 -3.780 0.456 1.00 84.81 108 GLY A CA 1
ATOM 871 C C . GLY A 1 108 ? -0.450 -3.087 0.639 1.00 84.81 108 GLY A C 1
ATOM 872 O O . GLY A 1 108 ? -0.677 -2.019 0.053 1.00 84.81 108 GLY A O 1
ATOM 873 N N . LEU A 1 109 ? -1.335 -3.630 1.483 1.00 89.50 109 LEU A N 1
ATOM 874 C CA . LEU A 1 109 ? -2.434 -2.858 2.059 1.00 89.50 109 LEU A CA 1
ATOM 875 C C . LEU A 1 109 ? -1.860 -1.683 2.870 1.00 89.50 109 LEU A C 1
ATOM 877 O O . LEU A 1 109 ? -0.854 -1.812 3.556 1.00 89.50 109 LEU A O 1
ATOM 881 N N . THR A 1 110 ? -2.482 -0.508 2.765 1.00 91.81 110 THR A N 1
ATOM 882 C CA . THR A 1 110 ? -2.022 0.708 3.455 1.00 91.81 110 THR A CA 1
ATOM 883 C C . THR A 1 110 ? -3.190 1.392 4.138 1.00 91.81 110 THR A C 1
ATOM 885 O O . THR A 1 110 ? -4.348 1.196 3.752 1.00 91.81 110 THR A O 1
ATOM 888 N N . ARG A 1 111 ? -2.902 2.302 5.075 1.00 92.38 111 ARG A N 1
ATOM 889 C CA . ARG A 1 111 ? -3.936 3.160 5.680 1.00 92.38 111 ARG A CA 1
ATOM 890 C C . ARG A 1 111 ? -4.698 3.986 4.640 1.00 92.38 111 ARG A C 1
ATOM 892 O O . ARG A 1 111 ? -5.885 4.247 4.815 1.00 92.38 111 ARG A O 1
ATOM 899 N N . ALA A 1 112 ? -4.043 4.377 3.543 1.00 90.62 112 ALA A N 1
ATOM 900 C CA . ALA A 1 112 ? -4.685 5.108 2.451 1.00 90.62 112 ALA A CA 1
ATOM 901 C C . ALA A 1 112 ? -5.696 4.237 1.687 1.00 90.62 112 ALA A C 1
ATOM 903 O O . ALA A 1 112 ? -6.752 4.733 1.296 1.00 90.62 112 ALA A O 1
ATOM 904 N N . HIS A 1 113 ? -5.405 2.944 1.512 1.00 91.12 113 HIS A N 1
ATOM 905 C CA . HIS A 1 113 ? -6.358 1.991 0.939 1.00 91.12 113 HIS A CA 1
ATOM 906 C C . HIS A 1 113 ? -7.558 1.797 1.864 1.00 91.12 113 HIS A C 1
ATOM 908 O O . HIS A 1 113 ? -8.690 1.963 1.417 1.00 91.12 113 HIS A O 1
ATOM 914 N N . ILE A 1 114 ? -7.319 1.569 3.161 1.00 93.81 114 ILE A N 1
ATOM 915 C CA . ILE A 1 114 ? -8.398 1.469 4.153 1.00 93.81 114 ILE A CA 1
ATOM 916 C C . ILE A 1 114 ? -9.259 2.732 4.145 1.00 93.81 114 ILE A C 1
ATOM 918 O O . ILE A 1 114 ? -10.472 2.627 4.078 1.00 93.81 114 ILE A O 1
ATOM 922 N N . ARG A 1 115 ? -8.673 3.933 4.084 1.00 94.19 115 ARG A N 1
ATOM 923 C CA . ARG A 1 115 ? -9.444 5.185 3.993 1.00 94.19 115 ARG A CA 1
ATOM 924 C C . ARG A 1 115 ? -10.392 5.237 2.788 1.00 94.19 115 ARG A C 1
ATOM 926 O O . ARG A 1 115 ? -11.464 5.827 2.909 1.00 94.19 115 ARG A O 1
ATOM 933 N N . LYS A 1 116 ? -9.995 4.673 1.642 1.00 91.69 116 LYS A N 1
ATOM 934 C CA . LYS A 1 116 ? -10.825 4.621 0.425 1.00 91.69 116 LYS A CA 1
ATOM 935 C C . LYS A 1 116 ? -11.933 3.572 0.532 1.00 91.69 116 LYS A C 1
ATOM 937 O O . LYS A 1 116 ? -13.066 3.856 0.166 1.00 91.69 116 LYS A O 1
ATOM 942 N N . ILE A 1 117 ? -11.598 2.385 1.034 1.00 92.94 117 ILE A N 1
ATOM 943 C CA . ILE A 1 117 ? -12.502 1.229 1.092 1.00 92.94 117 ILE A CA 1
ATOM 944 C C . ILE A 1 117 ? -13.493 1.364 2.264 1.00 92.94 117 ILE A C 1
ATOM 946 O O . ILE A 1 117 ? -14.695 1.132 2.118 1.00 92.94 117 ILE A O 1
ATOM 950 N N . ASP A 1 118 ? -12.987 1.774 3.426 1.00 95.06 118 ASP A N 1
ATOM 951 C CA . ASP A 1 118 ? -13.706 1.900 4.689 1.00 95.06 118 ASP A CA 1
ATOM 952 C C . ASP A 1 118 ? -13.187 3.084 5.526 1.00 95.06 118 ASP A C 1
ATOM 954 O O . ASP A 1 118 ? -12.322 2.985 6.404 1.00 95.06 118 ASP A O 1
ATOM 958 N N . SER A 1 119 ? -13.764 4.255 5.264 1.00 95.50 119 SER A N 1
ATOM 959 C CA . SER A 1 119 ? -13.420 5.486 5.975 1.00 95.50 119 SER A CA 1
ATOM 960 C C . SER A 1 119 ? -13.754 5.443 7.473 1.00 95.50 119 SER A C 1
ATOM 962 O O . SER A 1 119 ? -13.118 6.160 8.252 1.00 95.50 119 SER A O 1
ATOM 964 N N . SER A 1 120 ? -14.714 4.609 7.893 1.00 96.00 120 SER A N 1
ATOM 965 C CA . SER A 1 120 ? -15.062 4.445 9.306 1.00 96.00 120 SER A CA 1
ATOM 966 C C . SER A 1 120 ? -13.983 3.656 10.036 1.00 96.00 120 SER A C 1
ATOM 968 O O . SER A 1 120 ? -13.597 4.049 11.137 1.00 96.00 120 SER A O 1
ATOM 970 N N . LEU A 1 121 ? -13.474 2.589 9.415 1.00 96.75 121 LEU A N 1
ATOM 971 C CA . LEU A 1 121 ? -12.353 1.819 9.948 1.00 96.75 121 LEU A CA 1
ATOM 972 C C . LEU A 1 121 ? -11.102 2.684 10.071 1.00 96.75 121 LEU A C 1
ATOM 974 O O . LEU A 1 121 ? -10.461 2.697 11.117 1.00 96.75 121 LEU A O 1
ATOM 978 N N . TYR A 1 122 ? -10.794 3.470 9.034 1.00 96.81 122 TYR A N 1
ATOM 979 C CA . TYR A 1 122 ? -9.647 4.379 9.054 1.00 96.81 122 TYR A CA 1
ATOM 980 C C . TYR A 1 122 ? -9.686 5.338 10.251 1.00 96.81 122 TYR A C 1
ATOM 982 O O . TYR A 1 122 ? -8.689 5.480 10.955 1.00 96.81 122 TYR A O 1
ATOM 990 N N . ARG A 1 123 ? -10.837 5.973 10.514 1.00 96.75 123 ARG A N 1
ATOM 991 C CA . ARG A 1 123 ? -10.999 6.854 11.684 1.00 96.75 123 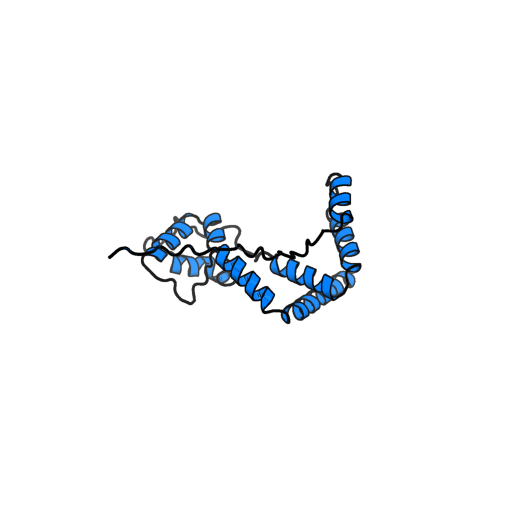ARG A CA 1
ATOM 992 C C . ARG A 1 123 ? -10.829 6.086 12.994 1.00 96.75 123 ARG A C 1
ATOM 994 O O . ARG A 1 123 ? -10.163 6.585 13.894 1.00 96.75 123 ARG A O 1
ATOM 1001 N N . GLY A 1 124 ? -11.386 4.875 13.076 1.00 95.94 124 GLY A N 1
ATOM 1002 C CA . GLY A 1 124 ? -11.203 3.983 14.221 1.00 95.94 124 GLY A CA 1
ATOM 1003 C C . GLY A 1 124 ? -9.727 3.701 14.499 1.00 95.94 124 GLY A C 1
ATOM 1004 O O . GLY A 1 124 ? -9.277 3.894 15.622 1.00 95.94 124 GLY A O 1
ATOM 1005 N N . LEU A 1 125 ? -8.959 3.335 13.470 1.00 95.81 125 LEU A N 1
ATOM 1006 C CA . LEU A 1 125 ? -7.520 3.072 13.574 1.00 95.81 125 LEU A CA 1
ATOM 1007 C C . LEU A 1 125 ? -6.722 4.312 13.998 1.00 95.81 125 LEU A C 1
ATOM 1009 O O . LEU A 1 125 ? -5.817 4.202 14.820 1.00 95.81 125 LEU A O 1
ATOM 1013 N N . VAL A 1 126 ? -7.055 5.495 13.468 1.00 94.69 126 VAL A N 1
ATOM 1014 C CA . VAL A 1 126 ? -6.403 6.753 13.872 1.00 94.69 126 VAL A CA 1
ATOM 1015 C C . VAL A 1 126 ? -6.660 7.040 15.352 1.00 94.69 126 VAL A C 1
ATOM 1017 O O . VAL A 1 126 ? -5.708 7.273 16.093 1.00 94.69 126 VAL A O 1
ATOM 1020 N N . ASN A 1 127 ? -7.914 6.960 15.800 1.00 95.25 127 ASN A N 1
ATOM 1021 C CA . ASN A 1 127 ? -8.269 7.206 17.201 1.00 95.25 127 ASN A CA 1
ATOM 1022 C C . ASN A 1 127 ? -7.656 6.159 18.142 1.00 95.25 127 ASN A C 1
ATOM 1024 O O . ASN A 1 127 ? -7.200 6.494 19.232 1.00 95.25 127 ASN A O 1
ATOM 1028 N N . TRP A 1 128 ? -7.607 4.896 17.712 1.00 94.62 128 TRP A N 1
ATOM 1029 C CA . TRP A 1 128 ? -6.942 3.826 18.451 1.00 94.62 128 TRP A CA 1
ATOM 1030 C C . TRP A 1 128 ? -5.460 4.136 18.657 1.00 94.62 128 TRP A C 1
ATOM 1032 O O . TRP A 1 128 ? -4.981 4.075 19.786 1.00 94.62 128 TRP A O 1
ATOM 1042 N N . SER A 1 129 ? -4.768 4.549 17.588 1.00 93.06 129 SER A N 1
ATOM 1043 C CA . SER A 1 129 ? -3.324 4.822 17.602 1.00 93.06 129 SER A CA 1
ATOM 1044 C C . SER A 1 129 ? -2.897 5.994 18.487 1.00 93.06 129 SER A C 1
ATOM 1046 O O . SER A 1 129 ? -1.718 6.142 18.779 1.00 93.06 129 SER A O 1
ATOM 1048 N N . GLN A 1 130 ? -3.840 6.837 18.914 1.00 92.75 130 GLN A N 1
ATOM 1049 C CA . GLN A 1 130 ? -3.559 7.925 19.854 1.00 92.75 130 GLN A CA 1
ATOM 1050 C C . GLN A 1 130 ? -3.401 7.430 21.294 1.00 92.75 130 GLN A C 1
ATOM 1052 O O . GLN A 1 130 ? -2.743 8.094 22.087 1.00 92.75 130 GLN A O 1
ATOM 1057 N N . ASN A 1 131 ? -4.010 6.288 21.628 1.00 93.50 131 ASN A N 1
ATOM 1058 C CA . ASN A 1 131 ? -4.058 5.760 22.994 1.00 93.50 131 ASN A CA 1
ATOM 1059 C C . ASN A 1 131 ? -3.383 4.388 23.131 1.00 93.50 131 ASN A C 1
ATOM 1061 O O . ASN A 1 131 ? -3.165 3.924 24.245 1.00 93.50 131 ASN A O 1
ATOM 1065 N N . HIS A 1 132 ? -3.069 3.735 22.011 1.00 93.31 132 HIS A N 1
ATOM 1066 C CA . HIS A 1 132 ? -2.490 2.399 21.972 1.00 93.31 132 HIS A CA 1
ATOM 1067 C C . HIS A 1 132 ? -1.442 2.314 20.866 1.00 93.31 132 HIS A C 1
ATOM 1069 O O . HIS A 1 132 ? -1.637 2.840 19.768 1.00 93.31 132 HIS A O 1
ATOM 1075 N N . GLU A 1 133 ? -0.366 1.582 21.127 1.00 90.81 133 GLU A N 1
ATOM 1076 C CA . GLU A 1 133 ? 0.574 1.191 20.082 1.00 90.81 133 GLU A CA 1
ATOM 1077 C C . GLU A 1 133 ? -0.027 0.079 19.213 1.00 90.81 133 GLU A C 1
ATOM 1079 O O . GLU A 1 133 ? -0.826 -0.745 19.672 1.00 90.81 133 GLU A O 1
ATOM 1084 N N . PHE A 1 134 ? 0.335 0.065 17.928 1.00 90.56 134 PHE A N 1
ATOM 1085 C CA . PHE A 1 134 ? -0.035 -1.054 17.071 1.00 90.56 134 PHE A CA 1
ATOM 1086 C C . PHE A 1 134 ? 0.795 -2.286 17.448 1.00 90.56 134 PHE A C 1
ATOM 1088 O O . PHE A 1 134 ? 1.996 -2.151 17.685 1.00 90.56 134 PHE A O 1
ATOM 1095 N N . PRO A 1 135 ? 0.186 -3.484 17.468 1.00 91.00 135 PRO A N 1
ATOM 1096 C CA . PRO A 1 135 ? 0.931 -4.727 17.612 1.00 91.00 135 PRO A CA 1
ATOM 1097 C C . PRO A 1 135 ? 2.033 -4.844 16.553 1.00 91.00 135 PRO A C 1
ATOM 1099 O O . PRO A 1 135 ? 1.854 -4.395 15.420 1.00 91.00 135 PRO A O 1
ATOM 1102 N N . SER A 1 136 ? 3.159 -5.465 16.898 1.00 86.56 136 SER A N 1
ATOM 1103 C CA . SER A 1 136 ? 4.311 -5.588 15.992 1.00 86.56 136 SER A CA 1
ATOM 1104 C C . SER A 1 136 ? 4.018 -6.407 14.730 1.00 86.56 136 SER A C 1
ATOM 1106 O O . SER A 1 136 ? 4.653 -6.192 13.704 1.00 86.56 136 SER A O 1
ATOM 1108 N N . ASP A 1 137 ? 3.038 -7.308 14.780 1.00 85.94 137 ASP A N 1
ATOM 1109 C CA . ASP A 1 137 ? 2.533 -8.096 13.651 1.00 85.94 137 ASP A CA 1
ATOM 1110 C C . ASP A 1 137 ? 1.495 -7.339 12.796 1.00 85.94 137 ASP A C 1
ATOM 1112 O O . ASP A 1 137 ? 1.013 -7.853 11.786 1.00 85.94 137 ASP A O 1
ATOM 1116 N N . PHE A 1 138 ? 1.116 -6.118 13.188 1.00 90.12 138 PHE A N 1
ATOM 1117 C CA . PHE A 1 138 ? 0.112 -5.316 12.497 1.00 90.12 138 PHE A CA 1
ATOM 1118 C C . PHE A 1 138 ? 0.748 -4.347 11.494 1.00 90.12 138 PHE A C 1
ATOM 1120 O O . PHE A 1 138 ? 0.896 -3.144 11.729 1.00 90.12 138 PHE A O 1
ATOM 1127 N N . GLU A 1 139 ? 1.086 -4.871 10.318 1.00 87.00 139 GLU A N 1
ATOM 1128 C CA . GLU A 1 139 ? 1.678 -4.079 9.241 1.00 87.00 139 GLU A CA 1
ATOM 1129 C C . GLU A 1 139 ? 0.621 -3.327 8.427 1.00 87.00 139 GLU A C 1
ATOM 1131 O O . GLU A 1 139 ? 0.101 -3.805 7.413 1.00 87.00 139 GLU A O 1
ATOM 1136 N N . LEU A 1 140 ? 0.331 -2.097 8.858 1.00 89.25 140 LEU A N 1
ATOM 1137 C CA . LEU A 1 140 ? -0.503 -1.162 8.108 1.00 89.25 140 LEU A CA 1
ATOM 1138 C C . LEU A 1 140 ? 0.219 0.178 7.900 1.00 89.25 140 LEU A C 1
ATOM 1140 O O . LEU A 1 140 ? -0.110 1.175 8.565 1.00 89.25 140 LEU A O 1
ATOM 1144 N N . PRO A 1 141 ? 1.193 0.221 6.971 1.00 87.19 141 PRO A N 1
ATOM 1145 C CA . PRO A 1 141 ? 1.988 1.412 6.731 1.00 87.19 141 PRO A CA 1
ATOM 1146 C C . PRO A 1 141 ? 1.139 2.549 6.154 1.00 87.19 141 PRO A C 1
ATOM 1148 O O . PRO A 1 141 ? 0.120 2.368 5.466 1.00 87.19 141 PRO A O 1
ATOM 1151 N N . THR A 1 142 ? 1.586 3.765 6.426 1.00 86.06 142 THR A N 1
ATOM 1152 C CA . THR A 1 142 ? 1.192 4.964 5.696 1.00 86.06 142 THR A CA 1
ATOM 1153 C C . THR A 1 142 ? 1.719 4.911 4.261 1.00 86.06 142 THR A C 1
ATOM 1155 O O . THR A 1 142 ? 2.571 4.100 3.897 1.00 86.06 142 THR A O 1
ATOM 1158 N N . LEU A 1 143 ? 1.197 5.794 3.404 1.00 78.69 143 LEU A N 1
ATOM 1159 C CA . LEU A 1 143 ? 1.673 5.877 2.024 1.00 78.69 143 LEU A CA 1
ATOM 1160 C C . LEU A 1 143 ? 3.151 6.298 1.955 1.00 78.69 143 LEU A C 1
ATOM 1162 O O . LEU A 1 143 ? 3.882 5.767 1.127 1.00 78.69 143 LEU A O 1
ATOM 1166 N N . ALA A 1 144 ? 3.577 7.211 2.834 1.00 77.88 144 ALA A N 1
ATOM 1167 C CA . ALA A 1 144 ? 4.962 7.664 2.917 1.00 77.88 144 ALA A CA 1
ATOM 1168 C C . ALA A 1 144 ? 5.896 6.519 3.332 1.00 77.88 144 ALA A C 1
ATOM 1170 O O . ALA A 1 144 ? 6.826 6.206 2.599 1.00 77.88 144 ALA A O 1
ATOM 1171 N N . GLU A 1 145 ? 5.571 5.807 4.415 1.00 84.19 145 GLU A N 1
ATOM 1172 C CA . GLU A 1 145 ? 6.357 4.653 4.879 1.00 84.19 145 GLU A CA 1
ATOM 1173 C C . GLU A 1 145 ? 6.452 3.557 3.815 1.00 84.19 145 GLU A C 1
ATOM 1175 O O . GLU A 1 145 ? 7.502 2.936 3.653 1.00 84.19 145 GLU A O 1
ATOM 1180 N N . ARG A 1 146 ? 5.380 3.332 3.043 1.00 81.31 146 ARG A N 1
ATOM 1181 C CA . ARG A 1 146 ? 5.413 2.391 1.919 1.00 81.31 146 ARG A CA 1
ATOM 1182 C C . ARG A 1 146 ? 6.353 2.859 0.808 1.00 81.31 146 ARG A C 1
ATOM 1184 O O . ARG A 1 146 ? 7.087 2.034 0.267 1.00 81.31 146 ARG A O 1
ATOM 1191 N N . SER A 1 147 ? 6.316 4.139 0.442 1.00 75.38 147 SER A N 1
ATOM 1192 C CA . SER A 1 147 ? 7.236 4.704 -0.551 1.00 75.38 147 SER A CA 1
ATOM 1193 C C . SER A 1 147 ? 8.684 4.599 -0.081 1.00 75.38 147 SER A C 1
ATOM 1195 O O . SER A 1 147 ? 9.522 4.104 -0.829 1.00 75.38 147 SER A O 1
ATOM 1197 N N . ASP A 1 148 ? 8.963 4.955 1.171 1.00 77.31 148 ASP A N 1
ATOM 1198 C CA . ASP A 1 148 ? 10.303 4.870 1.755 1.00 77.31 148 ASP A CA 1
ATOM 1199 C C . ASP A 1 148 ? 10.802 3.423 1.820 1.00 77.31 148 ASP A C 1
ATOM 1201 O O . ASP A 1 148 ? 11.940 3.139 1.451 1.00 77.31 148 ASP A O 1
ATOM 1205 N N . SER A 1 149 ? 9.936 2.485 2.214 1.00 76.19 149 SER A N 1
ATOM 1206 C CA . SER A 1 149 ? 10.262 1.054 2.238 1.00 76.19 149 SER A CA 1
ATOM 1207 C C . SER A 1 149 ? 10.564 0.521 0.840 1.00 76.19 149 SER A C 1
ATOM 1209 O O . SER A 1 149 ? 11.487 -0.267 0.673 1.00 76.19 149 SER A O 1
ATOM 1211 N N . ARG A 1 150 ? 9.833 0.981 -0.185 1.00 71.94 150 ARG A N 1
ATOM 1212 C CA . ARG A 1 150 ? 10.115 0.637 -1.586 1.00 71.94 150 ARG A CA 1
ATOM 1213 C C . ARG A 1 150 ? 11.446 1.212 -2.058 1.00 71.94 150 ARG A C 1
ATOM 1215 O O . ARG A 1 150 ? 12.193 0.498 -2.713 1.00 71.94 150 ARG A O 1
ATOM 1222 N N . ILE A 1 151 ? 11.754 2.463 -1.718 1.00 73.19 151 ILE A N 1
ATOM 1223 C CA . ILE A 1 151 ? 13.030 3.098 -2.077 1.00 73.19 151 ILE A CA 1
ATOM 1224 C C . ILE A 1 151 ? 14.198 2.345 -1.431 1.00 73.19 151 ILE A C 1
ATOM 1226 O O . ILE A 1 151 ? 15.164 2.031 -2.120 1.00 73.19 151 ILE A O 1
ATOM 1230 N N . ARG A 1 152 ? 14.091 1.990 -0.143 1.00 72.69 152 ARG A N 1
ATOM 1231 C CA . ARG A 1 152 ? 15.106 1.177 0.549 1.00 72.69 152 ARG A CA 1
ATOM 1232 C C . ARG A 1 152 ? 15.235 -0.210 -0.067 1.00 72.69 152 ARG A C 1
ATOM 1234 O O . ARG A 1 152 ? 16.330 -0.603 -0.434 1.00 72.69 152 ARG A O 1
ATOM 1241 N N . ALA A 1 153 ? 14.118 -0.899 -0.295 1.00 68.31 153 ALA A N 1
ATOM 1242 C CA . ALA A 1 153 ? 14.133 -2.211 -0.933 1.00 68.31 153 ALA A CA 1
ATOM 1243 C C . ALA A 1 153 ? 14.764 -2.175 -2.334 1.00 68.31 153 ALA A C 1
ATOM 1245 O O . ALA A 1 153 ? 15.408 -3.140 -2.726 1.00 68.31 153 ALA A O 1
ATOM 1246 N N . LEU A 1 154 ? 14.596 -1.093 -3.097 1.00 62.47 154 LEU A N 1
ATOM 1247 C CA . LEU A 1 154 ? 15.264 -0.922 -4.390 1.00 62.47 154 LEU A CA 1
ATOM 1248 C C . LEU A 1 154 ? 16.766 -0.658 -4.240 1.00 62.47 154 LEU A C 1
ATOM 1250 O O . LEU A 1 154 ? 17.543 -1.174 -5.037 1.00 62.47 154 LEU A O 1
ATOM 1254 N N . ALA A 1 155 ? 17.173 0.109 -3.227 1.00 65.56 155 ALA A N 1
ATOM 1255 C CA . ALA A 1 155 ? 18.581 0.359 -2.929 1.00 65.56 155 ALA A CA 1
ATOM 1256 C C . ALA A 1 155 ? 19.311 -0.910 -2.450 1.00 65.56 155 ALA A C 1
ATOM 1258 O O . ALA A 1 155 ? 20.460 -1.133 -2.824 1.00 65.56 155 ALA A O 1
ATOM 1259 N N . ASP A 1 156 ? 18.626 -1.760 -1.681 1.00 66.44 156 ASP A N 1
ATOM 1260 C CA . ASP A 1 156 ? 19.197 -2.978 -1.101 1.00 66.44 156 ASP A CA 1
ATOM 1261 C C . ASP A 1 156 ? 19.230 -4.151 -2.103 1.00 66.44 156 ASP A C 1
ATOM 1263 O O . ASP A 1 156 ? 20.116 -5.002 -2.048 1.00 66.44 156 ASP A O 1
ATOM 1267 N N . ASN A 1 157 ? 18.292 -4.206 -3.059 1.00 53.59 157 ASN A N 1
ATOM 1268 C CA . ASN A 1 157 ? 18.080 -5.370 -3.929 1.00 53.59 157 ASN A CA 1
ATOM 1269 C C . ASN A 1 157 ? 18.751 -5.304 -5.312 1.00 53.59 157 ASN A C 1
ATOM 1271 O O . ASN A 1 157 ? 18.143 -5.689 -6.318 1.00 53.59 157 ASN A O 1
ATOM 1275 N N . SER A 1 158 ? 20.037 -4.960 -5.369 1.00 53.28 158 SER A N 1
ATOM 1276 C CA . SER A 1 158 ? 20.857 -5.246 -6.565 1.00 53.28 158 SER A CA 1
ATOM 1277 C C . SER A 1 158 ? 20.814 -6.736 -6.991 1.00 53.28 158 SER A C 1
ATOM 1279 O O . SER A 1 158 ? 21.071 -7.052 -8.147 1.00 53.28 158 SER A O 1
ATOM 1281 N N . THR A 1 159 ? 20.369 -7.640 -6.106 1.00 52.44 159 THR A N 1
ATOM 1282 C CA . THR A 1 159 ? 20.199 -9.090 -6.319 1.00 52.44 159 THR A CA 1
ATOM 1283 C C . THR A 1 159 ? 18.796 -9.541 -6.788 1.00 52.44 159 THR A C 1
ATOM 1285 O O . THR A 1 159 ? 18.686 -10.566 -7.457 1.00 52.44 159 THR A O 1
ATOM 1288 N N . ASN A 1 160 ? 17.696 -8.816 -6.505 1.00 55.62 160 ASN A N 1
ATOM 1289 C CA . ASN A 1 160 ? 16.339 -9.251 -6.935 1.00 55.62 160 ASN A CA 1
ATOM 1290 C C . ASN A 1 160 ? 16.024 -8.922 -8.391 1.00 55.62 160 ASN A C 1
ATOM 1292 O O . ASN A 1 160 ? 15.109 -9.507 -8.977 1.00 55.62 160 ASN A O 1
ATOM 1296 N N . ALA A 1 161 ? 16.774 -8.002 -8.980 1.00 54.03 161 ALA A N 1
ATOM 1297 C CA . ALA A 1 161 ? 16.637 -7.673 -10.383 1.00 54.03 161 ALA A CA 1
ATOM 1298 C C . ALA A 1 161 ? 16.941 -8.900 -11.274 1.00 54.03 161 ALA A C 1
ATOM 1300 O O . ALA A 1 161 ? 16.265 -9.114 -12.277 1.00 54.03 161 ALA A O 1
ATOM 1301 N N . GLU A 1 162 ? 17.852 -9.789 -10.860 1.00 55.66 162 GLU A N 1
ATOM 1302 C CA . GLU A 1 162 ? 18.178 -11.028 -11.583 1.00 55.66 162 GLU A CA 1
ATOM 1303 C C . GLU A 1 162 ? 17.026 -12.056 -11.525 1.00 55.66 162 GLU A C 1
ATOM 1305 O O . GLU A 1 162 ? 16.688 -12.720 -12.509 1.00 55.66 162 GLU A O 1
ATOM 1310 N N . VAL A 1 163 ? 16.333 -12.134 -10.383 1.00 58.78 163 VAL A N 1
ATOM 1311 C CA . VAL A 1 163 ? 15.136 -12.974 -10.197 1.00 58.78 163 VAL A CA 1
ATOM 1312 C C . VAL A 1 163 ? 13.941 -12.423 -10.984 1.00 58.78 163 VAL A C 1
ATOM 1314 O O . VAL A 1 163 ? 13.182 -13.200 -11.576 1.00 58.78 163 VAL A O 1
ATOM 1317 N N . ALA A 1 164 ? 13.782 -11.097 -11.030 1.00 54.03 164 ALA A N 1
ATOM 1318 C CA . ALA A 1 164 ? 12.767 -10.425 -11.839 1.00 54.03 164 ALA A CA 1
ATOM 1319 C C . ALA A 1 164 ? 13.000 -10.672 -13.341 1.00 54.03 164 ALA A C 1
ATOM 1321 O O . ALA A 1 164 ? 12.070 -11.076 -14.043 1.00 54.03 164 ALA A O 1
ATOM 1322 N N . LEU A 1 165 ? 14.251 -10.566 -13.808 1.00 55.78 165 LEU A N 1
ATOM 1323 C CA . LEU A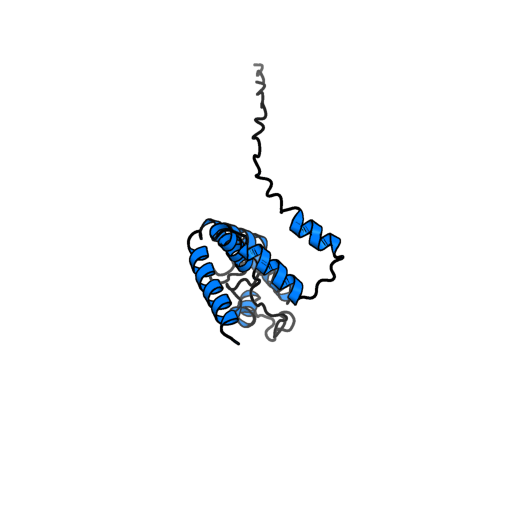 1 165 ? 14.649 -10.921 -15.174 1.00 55.78 165 LEU A CA 1
ATOM 1324 C C . LEU A 1 165 ? 14.338 -12.383 -15.504 1.00 55.78 165 LEU A C 1
ATOM 1326 O O . LEU A 1 165 ? 13.771 -12.673 -16.557 1.00 55.78 165 LEU A O 1
ATOM 1330 N N . LYS A 1 166 ? 14.643 -13.318 -14.595 1.00 63.75 166 LYS A N 1
ATOM 1331 C CA . LYS A 1 166 ? 14.355 -14.745 -14.801 1.00 63.75 166 LYS A CA 1
ATOM 1332 C C . LYS A 1 166 ? 12.853 -15.017 -14.927 1.00 63.75 166 LYS A C 1
ATOM 1334 O O . LYS A 1 166 ? 12.441 -15.798 -15.783 1.00 63.75 166 LYS A O 1
ATOM 1339 N N . ARG A 1 167 ? 12.016 -14.359 -14.115 1.00 54.91 167 ARG A N 1
ATOM 1340 C CA . ARG A 1 167 ? 10.548 -14.479 -14.200 1.00 54.91 167 ARG A CA 1
ATOM 1341 C C . ARG A 1 167 ? 9.992 -13.888 -15.489 1.00 54.91 167 ARG A C 1
ATOM 1343 O O . ARG A 1 167 ? 9.148 -14.522 -16.116 1.00 54.91 167 ARG A O 1
ATOM 1350 N N . ILE A 1 168 ? 10.474 -12.721 -15.903 1.00 56.25 168 ILE A N 1
ATOM 1351 C CA . ILE A 1 168 ? 9.996 -12.068 -17.124 1.00 56.25 168 ILE A CA 1
ATOM 1352 C C . ILE A 1 168 ? 10.468 -12.805 -18.369 1.00 56.25 168 ILE A C 1
ATOM 1354 O O . ILE A 1 168 ? 9.649 -13.044 -19.251 1.00 56.25 168 ILE A O 1
ATOM 1358 N N . ARG A 1 169 ? 11.718 -13.281 -18.410 1.00 61.16 169 ARG A N 1
ATOM 1359 C CA . ARG A 1 169 ? 12.190 -14.171 -19.479 1.00 61.16 169 ARG A CA 1
ATOM 1360 C C . ARG A 1 169 ? 11.276 -15.390 -19.597 1.00 61.16 169 ARG A C 1
ATOM 1362 O O . ARG A 1 169 ? 10.778 -15.653 -20.682 1.00 61.16 169 ARG A O 1
ATOM 1369 N N . ASN A 1 170 ? 10.951 -16.055 -18.486 1.00 64.25 170 ASN A N 1
ATOM 1370 C CA . ASN A 1 170 ? 10.034 -17.200 -18.497 1.00 64.25 170 ASN A CA 1
ATOM 1371 C C . ASN A 1 170 ? 8.616 -16.838 -18.980 1.00 64.25 170 ASN A C 1
ATOM 1373 O O . ASN A 1 170 ? 8.009 -17.625 -19.702 1.00 64.25 170 ASN A O 1
ATOM 1377 N N . LEU A 1 171 ? 8.087 -15.665 -18.614 1.00 55.16 171 LEU A N 1
ATOM 1378 C CA . LEU A 1 171 ? 6.771 -15.196 -19.068 1.00 55.16 171 LEU A CA 1
ATOM 1379 C C . LEU A 1 171 ? 6.765 -14.823 -20.558 1.00 55.16 171 LEU A C 1
ATOM 1381 O O . LEU A 1 171 ? 5.820 -15.175 -21.258 1.00 55.16 171 LEU A O 1
ATOM 1385 N N . MET A 1 172 ? 7.819 -14.170 -21.055 1.00 58.28 172 MET A N 1
ATOM 1386 C CA . MET A 1 172 ? 7.973 -13.838 -22.476 1.00 58.28 172 MET A CA 1
ATOM 1387 C C . MET A 1 172 ? 8.170 -15.098 -23.319 1.00 58.28 172 MET A C 1
ATOM 1389 O O . MET A 1 172 ? 7.510 -15.261 -24.339 1.00 58.28 172 MET A O 1
ATOM 1393 N N . THR A 1 173 ? 8.993 -16.045 -22.859 1.00 62.84 173 THR A N 1
ATOM 1394 C CA . THR A 1 173 ? 9.122 -17.369 -23.482 1.00 62.84 173 THR A CA 1
ATOM 1395 C C . THR A 1 173 ? 7.761 -18.076 -23.507 1.00 62.84 173 THR A C 1
ATOM 1397 O O . THR A 1 173 ? 7.297 -18.476 -24.567 1.00 62.84 173 THR A O 1
ATOM 1400 N N . ALA A 1 174 ? 7.041 -18.150 -22.386 1.00 57.50 174 ALA A N 1
ATOM 1401 C CA . ALA A 1 174 ? 5.720 -18.781 -22.355 1.00 57.50 174 ALA A CA 1
ATOM 1402 C C . ALA A 1 174 ? 4.678 -18.099 -23.269 1.00 57.50 174 ALA A C 1
ATOM 1404 O O . ALA A 1 174 ? 3.778 -18.777 -23.760 1.00 57.50 174 ALA A O 1
ATOM 1405 N N . ALA A 1 175 ? 4.785 -16.786 -23.498 1.00 47.97 175 ALA A N 1
ATOM 1406 C CA . ALA A 1 175 ? 3.925 -16.050 -24.425 1.00 47.97 175 ALA A CA 1
ATOM 1407 C C . ALA A 1 175 ? 4.277 -16.318 -25.899 1.00 47.97 175 ALA A C 1
ATOM 1409 O O . ALA A 1 175 ? 3.376 -16.420 -26.726 1.00 47.97 175 ALA A O 1
ATOM 1410 N N . LEU A 1 176 ? 5.564 -16.480 -26.221 1.00 53.28 176 LEU A N 1
ATOM 1411 C CA . LEU A 1 176 ? 6.043 -16.765 -27.578 1.00 53.28 176 LEU A CA 1
ATOM 1412 C C . LEU A 1 176 ? 5.775 -18.214 -28.022 1.00 53.28 176 LEU A C 1
ATOM 1414 O O . LEU A 1 176 ? 5.553 -18.454 -29.204 1.00 53.28 176 LEU A O 1
ATOM 1418 N N . TYR A 1 177 ? 5.745 -19.170 -27.088 1.00 56.81 177 TYR A N 1
ATOM 1419 C CA . TYR A 1 177 ? 5.523 -20.602 -27.363 1.00 56.81 177 TYR A CA 1
ATOM 1420 C C . TYR A 1 177 ? 4.064 -21.071 -27.158 1.00 56.81 177 TYR A C 1
ATOM 1422 O O . TYR A 1 177 ? 3.812 -22.269 -27.055 1.00 56.81 177 TYR A O 1
ATOM 1430 N N . ARG A 1 178 ? 3.093 -20.151 -27.067 1.00 48.56 178 ARG A N 1
ATOM 1431 C CA . ARG A 1 178 ? 1.652 -20.450 -26.893 1.00 48.56 178 ARG A CA 1
ATOM 1432 C C . ARG A 1 178 ? 0.816 -20.393 -28.184 1.00 48.56 178 ARG A C 1
ATOM 1434 O O . ARG A 1 178 ? -0.409 -20.334 -28.084 1.00 48.56 178 ARG A O 1
ATOM 1441 N N . ASN A 1 179 ? 1.461 -20.413 -29.350 1.00 44.22 179 ASN A N 1
ATOM 1442 C CA . ASN A 1 179 ? 0.808 -20.601 -30.652 1.00 44.22 179 ASN A CA 1
ATOM 1443 C C . ASN A 1 179 ? 0.885 -22.062 -31.090 1.00 44.22 179 ASN A C 1
ATOM 1445 O O . ASN A 1 179 ? 2.005 -22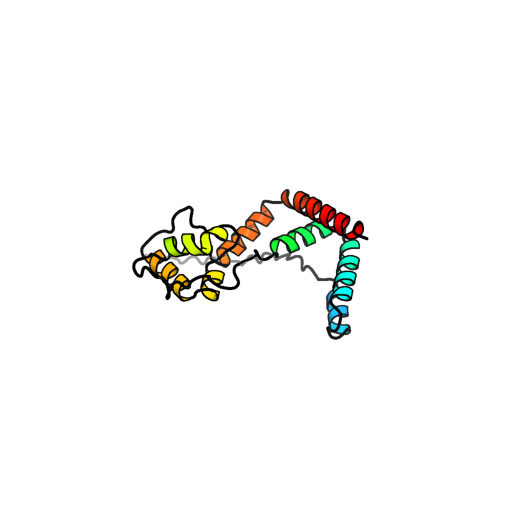.617 -31.032 1.00 44.22 179 ASN A O 1
#

Secondary structure (DSSP, 8-state):
--PPPPP------------------HHHHHHHHHTTT---HHHHHHHHHHHHTTS-HHHHHHHHHHHHHHPPP---SS-SS-GGG-S-TT--HHHHHHHHHGGGTTTT--HHHHHHH-HHHHHHHHHHHTTSPPPTT-----HHHHHHHHHHHHHH-TTHHHHHHHHHHHHHHHHHT--

Foldseek 3Di:
DDDDDDDDDPPDDPDPPPPPPPDDPCVPVVVCVVVPVPDDPVNVVVVVVVVLVVDDPVVVLVVLLVVVLPDDFPADPAWPAELVRDPDVPDALQNVCCVGVVVCAVVRAALVNCCVHHVPSSVRVVVCVVPDPDPPSGRHHHPVVSVVVSVVCVVPPPPCSVVSVVVVVVVVVVVVPPD